Protein AF-A0A1V4KE03-F1 (afdb_monomer)

pLDDT: mean 81.04, std 18.1, range [37.03, 96.44]

InterPro domains:
  IPR007109 Brix domain [PS50833] (1-53)

Nearest PDB structures (foldseek):
  7mqa-assembly1_SM  TM=8.264E-01  e=1.599E-05  Homo sapiens
  7mq9-assembly1_SM  TM=8.262E-01  e=2.060E-05  Homo sapiens

Secondary structure (DSSP, 8-state):
------S----SPPPPPEE--EEEEEETTEEEEEE-S--EE----EEESS-GGGGGGS-EEEE--TTSTTTTT---S---

Radius of gyration: 20.41 Å; Cα contacts (8 Å, |Δi|>4): 72; chains: 1; bounding box: 64×23×48 Å

Mean predicted aligned error: 10.27 Å

Solvent-accessible surface area (backbone atoms only — not comparable to full-atom values): 5672 Å² total; per-residue (Å²): 142,79,87,91,80,81,74,87,78,82,75,67,77,80,80,62,60,77,47,75,44,66,51,78,47,75,62,90,93,44,75,50,75,45,80,49,84,73,80,46,70,58,74,87,54,71,42,55,73,58,59,79,89,51,55,86,81,30,54,73,77,43,67,64,60,80,89,45,98,55,39,90,75,62,74,88,89,76,85,134

Structure (mmCIF, N/CA/C/O backbone):
data_AF-A0A1V4KE03-F1
#
_entry.id   AF-A0A1V4KE03-F1
#
loop_
_atom_site.group_PDB
_atom_site.id
_atom_site.type_symbol
_atom_site.label_atom_id
_atom_site.label_alt_id
_atom_site.label_comp_id
_atom_site.label_asym_id
_atom_site.label_entity_id
_atom_site.label_seq_id
_atom_site.pdbx_PDB_ins_code
_atom_site.Cartn_x
_atom_site.Cartn_y
_atom_site.Cartn_z
_atom_site.occupancy
_atom_site.B_iso_or_equiv
_atom_site.auth_seq_id
_atom_site.auth_comp_id
_atom_site.auth_asym_id
_atom_site.auth_atom_id
_atom_site.pdbx_PDB_model_num
ATOM 1 N N . MET A 1 1 ? 45.138 10.159 13.601 1.00 48.88 1 MET A N 1
ATOM 2 C CA . MET A 1 1 ? 44.470 9.154 14.452 1.00 48.88 1 MET A CA 1
ATOM 3 C C . MET A 1 1 ? 43.381 9.893 15.214 1.00 48.88 1 MET A C 1
ATOM 5 O O . MET A 1 1 ? 43.691 10.566 16.184 1.00 48.88 1 MET A O 1
ATOM 9 N N . GLY A 1 2 ? 42.160 9.932 14.689 1.00 46.44 2 GLY A N 1
ATOM 10 C CA . GLY A 1 2 ? 41.106 10.789 15.228 1.00 46.44 2 GLY A CA 1
A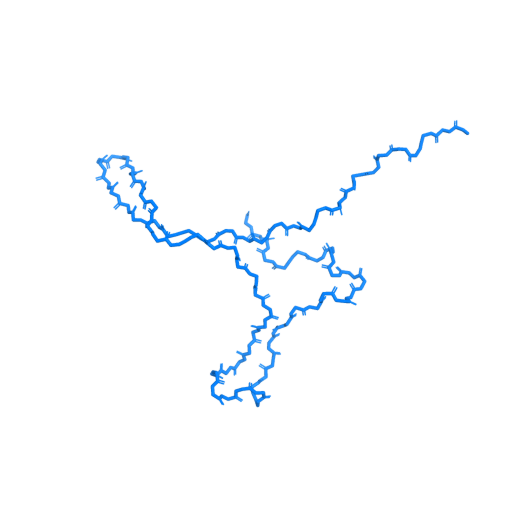TOM 11 C C . GLY A 1 2 ? 39.790 10.498 14.531 1.00 46.44 2 GLY A C 1
ATOM 12 O O . GLY A 1 2 ? 39.610 10.880 13.382 1.00 46.44 2 GLY A O 1
ATOM 13 N N . ASP A 1 3 ? 38.976 9.716 15.226 1.00 45.88 3 ASP A N 1
ATOM 14 C CA . ASP A 1 3 ? 37.517 9.657 15.192 1.00 45.88 3 ASP A CA 1
ATOM 15 C C . ASP A 1 3 ? 36.803 9.836 13.837 1.00 45.88 3 ASP A C 1
ATOM 17 O O . ASP A 1 3 ? 36.517 10.940 13.383 1.00 45.88 3 ASP A O 1
ATOM 21 N N . THR A 1 4 ? 36.443 8.714 13.207 1.00 48.97 4 THR A N 1
ATOM 22 C CA . THR A 1 4 ? 35.379 8.666 12.185 1.00 48.97 4 THR A CA 1
ATOM 23 C C . THR A 1 4 ? 34.389 7.550 12.521 1.00 48.97 4 THR A C 1
ATOM 25 O O . THR A 1 4 ? 34.069 6.691 11.705 1.00 48.97 4 THR A O 1
ATOM 28 N N . GLY A 1 5 ? 33.917 7.537 13.767 1.00 51.81 5 GLY A N 1
ATOM 29 C CA . GLY A 1 5 ? 32.748 6.769 14.174 1.00 51.81 5 GLY A CA 1
AT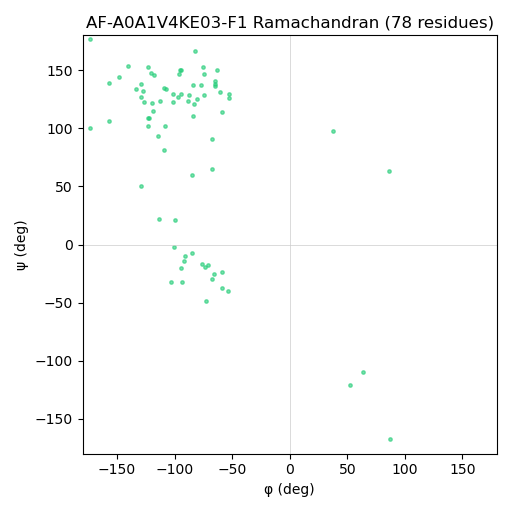OM 30 C C . GLY A 1 5 ? 31.538 7.692 14.289 1.00 51.81 5 GLY A C 1
ATOM 31 O O . GLY A 1 5 ? 31.604 8.689 14.995 1.00 51.81 5 GLY A O 1
ATOM 32 N N . TRP A 1 6 ? 30.428 7.310 13.651 1.00 39.00 6 TRP A N 1
ATOM 33 C CA . TRP A 1 6 ? 29.069 7.831 13.886 1.00 39.00 6 TRP A CA 1
ATOM 34 C C . TRP A 1 6 ? 28.654 9.107 13.134 1.00 39.00 6 TRP A C 1
ATOM 36 O O . TRP A 1 6 ? 28.229 10.100 13.713 1.00 39.00 6 TRP A O 1
ATOM 46 N N . GLY A 1 7 ? 28.618 9.022 11.802 1.00 44.94 7 GLY A N 1
ATOM 47 C CA . GLY A 1 7 ? 27.495 9.628 11.074 1.00 44.94 7 GLY A CA 1
ATOM 48 C C . GLY A 1 7 ? 26.245 8.749 11.254 1.00 44.94 7 GLY A C 1
ATOM 49 O O . GLY A 1 7 ? 26.399 7.528 11.364 1.00 44.94 7 GLY A O 1
ATOM 50 N N . PRO A 1 8 ? 25.016 9.299 11.300 1.00 43.81 8 PRO A N 1
ATOM 51 C CA . PRO A 1 8 ? 23.818 8.485 11.461 1.00 43.81 8 PRO A CA 1
ATOM 52 C C . PRO A 1 8 ? 23.732 7.486 10.305 1.00 43.81 8 PRO A C 1
ATOM 54 O O . PRO A 1 8 ? 23.574 7.860 9.141 1.00 43.81 8 PRO A O 1
ATOM 57 N N . GLN A 1 9 ? 23.852 6.197 10.626 1.00 49.88 9 GLN A N 1
ATOM 58 C CA . GLN A 1 9 ? 23.566 5.123 9.690 1.00 49.88 9 GLN A CA 1
ATOM 59 C C . GLN A 1 9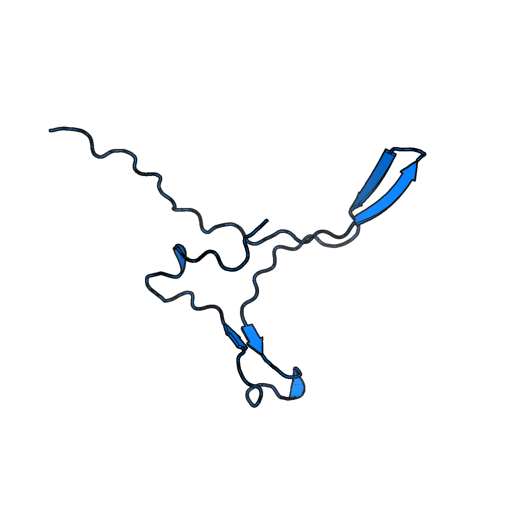 ? 22.061 5.146 9.415 1.00 49.88 9 GLN A C 1
ATOM 61 O O . GLN A 1 9 ? 21.277 4.498 10.100 1.00 49.88 9 GLN A O 1
ATOM 66 N N . ILE A 1 10 ? 21.646 5.886 8.389 1.00 48.03 10 ILE A N 1
ATOM 67 C CA . ILE A 1 10 ? 20.346 5.711 7.729 1.00 48.03 10 ILE A CA 1
ATOM 68 C C . ILE A 1 10 ? 20.350 4.360 6.994 1.00 48.03 10 ILE A C 1
ATOM 70 O O . ILE A 1 10 ? 20.361 4.289 5.768 1.00 48.03 10 ILE A O 1
ATOM 74 N N . SER A 1 11 ? 20.443 3.264 7.755 1.00 47.81 11 SER A N 1
ATOM 75 C CA . SER A 1 11 ? 20.401 1.889 7.247 1.00 47.81 11 SER A CA 1
ATOM 76 C C . SER A 1 11 ? 18.982 1.315 7.223 1.00 47.81 11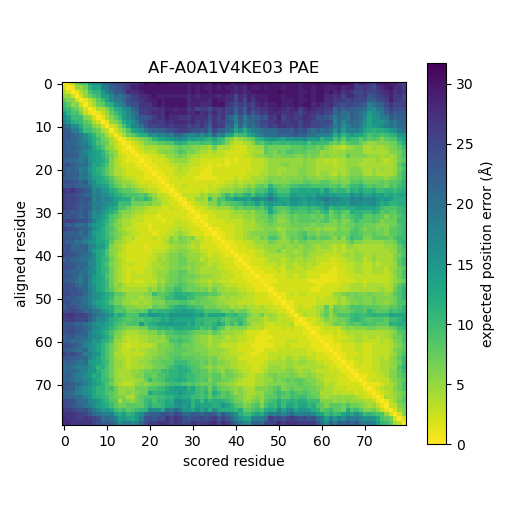 SER A C 1
ATOM 78 O O . SER A 1 11 ? 18.759 0.282 6.597 1.00 47.81 11 SER A O 1
ATOM 80 N N . GLY A 1 12 ? 18.005 1.991 7.831 1.00 52.34 12 GLY A N 1
ATOM 81 C CA . GLY A 1 12 ? 16.598 1.618 7.741 1.00 52.34 12 GLY A CA 1
ATOM 82 C C . GLY A 1 12 ? 15.936 2.273 6.536 1.00 52.34 12 GLY A C 1
ATOM 83 O O . GLY A 1 12 ? 15.930 3.498 6.419 1.00 52.34 12 GLY A O 1
ATOM 84 N N . SER A 1 13 ? 15.344 1.479 5.643 1.00 61.28 13 SER A N 1
ATOM 85 C CA . SER A 1 13 ? 14.299 1.992 4.755 1.00 61.28 13 SER A CA 1
ATOM 86 C C . SER A 1 13 ? 13.230 2.672 5.611 1.00 61.28 13 SER A C 1
ATOM 88 O O . SER A 1 13 ? 12.769 2.072 6.582 1.00 61.28 13 SER A O 1
ATOM 90 N N . ILE A 1 14 ? 12.847 3.904 5.267 1.00 66.94 14 ILE A N 1
ATOM 91 C CA . ILE A 1 14 ? 11.727 4.590 5.923 1.00 66.94 14 ILE A CA 1
ATOM 92 C C . ILE A 1 14 ? 10.509 3.653 5.853 1.00 66.94 14 ILE A C 1
ATOM 94 O O . ILE A 1 14 ? 10.201 3.186 4.753 1.00 66.94 14 ILE A O 1
ATOM 98 N N . PRO A 1 15 ? 9.858 3.331 6.986 1.00 72.06 15 PRO A N 1
ATOM 99 C CA . PRO A 1 15 ? 8.715 2.431 6.980 1.00 72.06 15 PRO A CA 1
ATOM 100 C C . PRO A 1 15 ? 7.562 3.061 6.197 1.00 72.06 15 PRO A C 1
ATOM 102 O O . PRO A 1 15 ? 7.269 4.248 6.349 1.00 72.06 15 PRO A O 1
ATOM 105 N N . ASP A 1 16 ? 6.909 2.252 5.365 1.00 82.31 16 ASP A N 1
ATOM 106 C CA . ASP A 1 16 ? 5.712 2.657 4.629 1.00 82.31 16 ASP A CA 1
ATOM 107 C C . ASP A 1 16 ? 4.565 2.989 5.611 1.00 82.31 16 ASP A C 1
ATOM 109 O O . ASP A 1 16 ? 4.523 2.421 6.712 1.00 82.31 16 ASP A O 1
ATOM 113 N N . PRO A 1 17 ? 3.643 3.906 5.262 1.00 83.38 17 PRO A N 1
ATOM 114 C CA . PRO A 1 17 ? 2.609 4.368 6.181 1.00 83.38 17 PRO A CA 1
ATOM 115 C C . 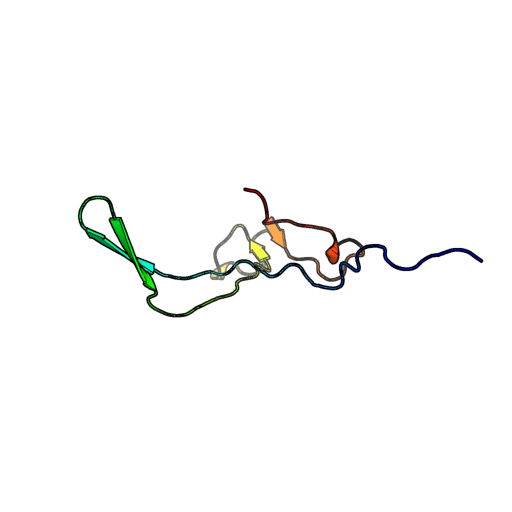PRO A 1 17 ? 1.627 3.242 6.559 1.00 83.38 17 PRO A C 1
ATOM 117 O O . PRO A 1 17 ? 1.195 2.475 5.689 1.00 83.38 17 PRO A O 1
ATOM 120 N N . PRO A 1 18 ? 1.238 3.138 7.845 1.00 89.62 18 PRO A N 1
ATOM 121 C CA . PRO A 1 18 ? 0.235 2.177 8.271 1.00 89.62 18 PRO A CA 1
ATOM 122 C C . PRO A 1 18 ? -1.168 2.669 7.906 1.00 89.62 18 PRO A C 1
ATOM 124 O O . PRO A 1 18 ? -1.518 3.824 8.141 1.00 89.62 18 PRO A O 1
ATOM 127 N N . VAL A 1 19 ? -1.999 1.762 7.406 1.00 92.56 19 VAL A N 1
ATOM 128 C CA . VAL A 1 19 ? -3.429 1.987 7.196 1.00 92.56 19 VAL A CA 1
ATOM 129 C C . VAL A 1 19 ? -4.194 1.093 8.159 1.00 92.56 19 VAL A C 1
ATOM 131 O O . VAL A 1 19 ? -4.007 -0.126 8.193 1.00 92.56 19 VAL A O 1
ATOM 134 N N . ARG A 1 20 ? -5.041 1.728 8.970 1.00 94.88 20 ARG A N 1
ATOM 135 C CA . ARG A 1 20 ? -5.877 1.082 9.982 1.00 94.88 20 ARG A CA 1
ATOM 136 C C . ARG A 1 20 ? -7.286 1.623 9.871 1.00 94.88 20 ARG A C 1
ATOM 138 O O . ARG A 1 20 ? -7.474 2.837 9.798 1.00 94.88 20 ARG A O 1
ATOM 145 N N . ASN A 1 21 ? -8.259 0.729 9.897 1.00 95.25 21 ASN A N 1
ATOM 146 C CA . ASN A 1 21 ? -9.662 1.101 9.895 1.00 95.25 21 ASN A CA 1
ATOM 147 C C . ASN A 1 21 ? -10.185 1.149 11.335 1.00 95.25 21 ASN A C 1
ATOM 149 O O . ASN A 1 21 ? -9.984 0.209 12.099 1.00 95.25 21 ASN A O 1
ATOM 153 N N . HIS A 1 22 ? -10.841 2.249 11.700 1.00 95.44 22 HIS A N 1
ATOM 154 C CA . HIS A 1 22 ? -11.410 2.446 13.030 1.00 95.44 22 HIS A CA 1
ATOM 155 C C . HIS A 1 22 ? -12.867 2.880 12.912 1.00 95.44 22 HIS A C 1
ATOM 157 O O . HIS A 1 22 ? -13.199 3.744 12.100 1.00 95.44 22 HIS A O 1
ATOM 163 N N . VAL A 1 23 ? -13.719 2.327 13.769 1.00 96.44 23 VAL A N 1
ATOM 164 C CA . VAL A 1 23 ? -15.041 2.887 14.059 1.00 96.44 23 VAL A CA 1
ATOM 165 C C . VAL A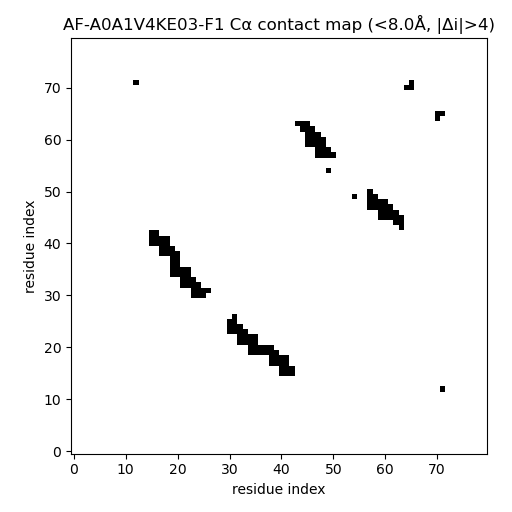 1 23 ? -14.938 3.749 15.312 1.00 96.44 23 VAL A C 1
ATOM 167 O O . VAL A 1 23 ? -14.108 3.491 16.183 1.00 96.44 23 VAL A O 1
ATOM 170 N N . TYR A 1 24 ? -15.766 4.787 15.409 1.00 96.06 24 TYR A N 1
ATOM 171 C CA . TYR A 1 24 ? -15.738 5.694 16.554 1.00 96.06 24 TYR A CA 1
ATOM 172 C C . TYR A 1 24 ? -17.079 5.725 17.282 1.00 96.06 24 TYR A C 1
ATOM 174 O O . TYR A 1 24 ? -18.148 5.619 16.675 1.00 96.06 24 TYR A O 1
ATOM 182 N N . ARG A 1 25 ? -17.018 5.917 18.599 1.00 94.81 25 ARG A N 1
ATOM 183 C CA . ARG A 1 25 ? -18.166 6.220 19.454 1.00 94.81 25 ARG A CA 1
ATOM 184 C C . ARG A 1 25 ? -17.855 7.464 20.262 1.00 94.81 25 ARG A C 1
ATOM 186 O O . ARG A 1 25 ? -16.791 7.586 20.856 1.00 94.81 25 ARG A O 1
ATOM 193 N N . ARG A 1 26 ? -18.791 8.406 20.291 1.00 91.94 26 ARG A N 1
ATOM 194 C CA . ARG A 1 26 ? -18.630 9.649 21.046 1.00 91.94 26 ARG A CA 1
ATOM 195 C C . ARG A 1 26 ? -19.413 9.568 22.351 1.00 91.94 26 ARG A C 1
ATOM 197 O O . ARG A 1 26 ? -20.630 9.400 22.323 1.00 91.94 26 ARG A O 1
ATOM 204 N N . ARG A 1 27 ? -18.730 9.750 23.481 1.00 90.62 27 ARG A N 1
ATOM 205 C CA . ARG A 1 27 ? -19.338 9.883 24.811 1.00 90.62 27 ARG A CA 1
ATOM 206 C C . ARG A 1 27 ? -19.078 11.294 25.333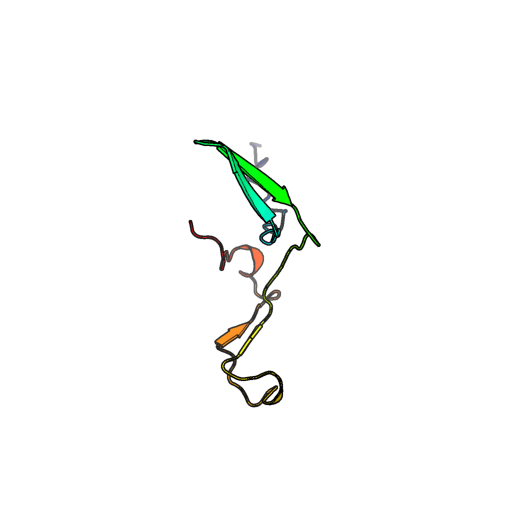 1.00 90.62 27 ARG A C 1
ATOM 208 O O . ARG A 1 27 ? -18.030 11.606 25.890 1.00 90.62 27 ARG A O 1
ATOM 215 N N . GLY A 1 28 ? -20.031 12.194 25.090 1.00 89.50 28 GLY A N 1
ATOM 216 C CA . GLY A 1 28 ? -19.903 13.606 25.459 1.00 89.50 28 GLY A CA 1
ATOM 217 C C . GLY A 1 28 ? -18.763 14.311 24.708 1.00 89.50 28 GLY A C 1
ATOM 218 O O . GLY A 1 28 ? -18.871 14.576 23.505 1.00 89.50 28 GLY A O 1
ATOM 219 N N . LYS A 1 29 ? -17.687 14.653 25.428 1.00 91.62 29 LYS A N 1
ATOM 220 C CA . LYS A 1 29 ? -16.483 15.293 24.863 1.00 91.62 29 LYS A CA 1
ATOM 221 C C . LYS A 1 29 ? -15.410 14.292 24.426 1.00 91.62 29 LYS A C 1
ATOM 223 O O . LYS A 1 29 ? -14.508 14.687 23.697 1.00 91.62 29 LYS A O 1
ATOM 228 N N . GLU A 1 30 ? -15.514 13.035 24.844 1.00 91.44 30 GLU A N 1
ATOM 229 C CA . GLU A 1 30 ? -14.530 11.998 24.544 1.00 91.44 30 GLU A CA 1
ATOM 230 C C . GLU A 1 30 ? -14.948 11.169 23.324 1.00 91.44 30 GLU A C 1
ATOM 232 O O . GLU A 1 30 ? -16.141 10.962 23.063 1.00 91.44 30 GLU A O 1
ATOM 237 N N . VAL A 1 31 ? -13.954 10.718 22.558 1.00 93.81 31 VAL A N 1
ATOM 238 C CA . VAL A 1 31 ? -14.126 9.846 21.394 1.00 93.81 31 VAL A CA 1
ATOM 239 C C . VAL A 1 31 ? -13.376 8.548 21.660 1.00 93.81 31 VAL A C 1
ATOM 241 O O . VAL A 1 31 ? -12.153 8.536 21.753 1.00 93.81 31 VAL A O 1
ATOM 244 N N . GLU A 1 32 ? -14.128 7.462 21.763 1.00 94.12 32 GLU A N 1
ATOM 245 C CA . GLU A 1 32 ? -13.620 6.098 21.846 1.00 94.12 32 GLU A CA 1
ATOM 246 C C . GLU A 1 32 ? -13.440 5.568 20.416 1.00 94.12 32 GLU A C 1
ATOM 248 O O . GLU A 1 32 ? -14.364 5.653 19.601 1.00 94.12 32 GLU A O 1
ATOM 253 N N . LEU A 1 33 ? -12.259 5.034 20.102 1.00 95.31 33 LEU A N 1
ATOM 254 C CA . LEU A 1 33 ? -11.962 4.400 18.817 1.00 95.31 33 LEU A CA 1
ATOM 255 C C . LEU A 1 33 ? -11.826 2.893 19.008 1.00 95.31 33 LEU A C 1
ATOM 257 O O . LEU A 1 33 ? -11.129 2.432 19.910 1.00 95.31 33 LEU A O 1
ATOM 261 N N . GLU A 1 34 ? -12.450 2.133 18.122 1.00 95.38 34 GLU A N 1
ATOM 262 C CA . GLU A 1 34 ? -12.327 0.683 18.053 1.00 95.38 34 GLU A CA 1
ATOM 263 C C . GLU A 1 34 ? -11.768 0.326 16.676 1.00 95.38 34 GLU A C 1
ATOM 265 O O . GLU A 1 34 ? -12.326 0.709 15.647 1.00 95.38 34 GLU A O 1
ATOM 270 N N . GLU A 1 35 ? -10.622 -0.352 16.639 1.00 94.31 35 GLU A N 1
ATOM 271 C CA . GLU A 1 35 ? -10.021 -0.797 15.382 1.00 94.31 35 GLU A CA 1
ATOM 272 C C . GLU A 1 35 ? -10.807 -1.988 14.830 1.00 94.31 35 GLU A C 1
ATOM 274 O O . GLU A 1 35 ? -11.035 -2.973 15.530 1.00 94.31 35 GLU A O 1
ATOM 279 N N . VAL A 1 36 ? -11.212 -1.906 13.564 1.00 95.44 36 VAL A N 1
ATOM 280 C CA . VAL A 1 36 ? -12.040 -2.922 12.914 1.00 95.44 36 VAL A CA 1
ATOM 281 C C . VAL A 1 36 ? -11.405 -3.326 11.596 1.00 95.44 36 VAL A C 1
ATOM 283 O O . VAL A 1 36 ? -11.171 -2.498 10.720 1.00 95.44 36 VAL A O 1
ATOM 286 N N . GLY A 1 37 ? -11.210 -4.626 11.409 1.00 92.75 37 GLY A N 1
ATOM 287 C CA . GLY A 1 37 ? -10.683 -5.176 10.166 1.00 92.75 37 GLY A CA 1
ATOM 288 C C . GLY A 1 37 ? -9.149 -5.227 10.109 1.00 92.75 37 GLY A C 1
ATOM 289 O O . GLY A 1 37 ? -8.474 -5.129 11.134 1.00 92.75 37 GLY A O 1
ATOM 290 N N . PRO A 1 38 ? -8.588 -5.478 8.916 1.00 95.56 38 PRO A N 1
ATOM 291 C CA . PRO A 1 38 ? -7.171 -5.784 8.749 1.00 95.56 38 PRO A CA 1
ATOM 292 C C . PRO A 1 38 ? -6.255 -4.560 8.883 1.00 95.56 38 PRO A C 1
ATOM 294 O O . PRO A 1 38 ? -6.622 -3.427 8.573 1.00 95.56 38 PRO A O 1
ATOM 297 N N . ARG A 1 39 ? -5.015 -4.828 9.303 1.00 94.06 39 ARG A N 1
ATOM 298 C CA . ARG A 1 39 ? -3.915 -3.861 9.392 1.00 94.06 39 ARG A CA 1
ATOM 299 C C . ARG A 1 39 ? -3.047 -3.975 8.153 1.00 94.06 39 ARG A C 1
ATOM 301 O O . ARG A 1 39 ? -2.552 -5.063 7.861 1.00 94.06 39 ARG A O 1
ATOM 308 N N . PHE A 1 40 ? -2.816 -2.858 7.474 1.00 92.06 40 PHE A N 1
ATOM 309 C CA . PHE A 1 40 ? -1.970 -2.831 6.289 1.00 92.06 40 PHE A CA 1
ATOM 310 C C . PHE A 1 40 ? -0.817 -1.853 6.434 1.00 92.06 40 PHE A C 1
ATOM 312 O O . PHE A 1 40 ? -0.904 -0.837 7.121 1.00 92.06 40 PHE A O 1
ATOM 319 N N . GLN A 1 41 ? 0.255 -2.164 5.721 1.00 89.75 41 GLN A N 1
ATOM 320 C CA . GLN A 1 41 ? 1.340 -1.252 5.423 1.00 89.75 41 GLN A CA 1
ATOM 321 C C . GLN A 1 41 ? 1.426 -1.190 3.898 1.00 89.75 41 GLN A C 1
ATOM 323 O O . GLN A 1 41 ? 1.731 -2.194 3.256 1.00 89.75 41 GLN A O 1
ATOM 328 N N . LEU A 1 42 ? 1.033 -0.054 3.316 1.00 88.38 42 LEU A N 1
ATOM 329 C CA . LEU A 1 42 ? 0.857 0.074 1.869 1.00 88.38 42 LEU A CA 1
ATOM 330 C C . LEU A 1 42 ? 1.965 0.920 1.255 1.00 88.38 42 LEU A C 1
ATOM 332 O O . LEU A 1 42 ? 2.251 2.022 1.720 1.00 88.38 42 LEU A O 1
ATOM 336 N N . ARG A 1 43 ? 2.519 0.422 0.148 1.00 86.00 43 ARG A N 1
ATOM 337 C CA . ARG A 1 43 ? 3.502 1.124 -0.673 1.00 86.00 43 ARG A CA 1
ATOM 338 C C . ARG A 1 43 ? 3.005 1.232 -2.114 1.00 86.00 43 ARG A C 1
ATOM 340 O O . ARG A 1 43 ? 2.993 0.218 -2.814 1.00 86.00 43 ARG A O 1
ATOM 347 N N . PRO A 1 44 ? 2.617 2.428 -2.588 1.00 89.12 44 PRO A N 1
ATOM 348 C CA . PRO A 1 44 ? 2.280 2.621 -3.992 1.00 89.12 44 PRO A CA 1
ATOM 349 C C . PRO A 1 44 ? 3.484 2.305 -4.886 1.00 89.12 44 PRO A C 1
ATOM 351 O O . PRO A 1 44 ? 4.591 2.791 -4.646 1.00 89.12 44 PRO A O 1
ATOM 354 N N . TYR A 1 45 ? 3.266 1.495 -5.921 1.00 90.81 45 TYR A N 1
ATOM 355 C CA . TYR A 1 45 ? 4.289 1.146 -6.915 1.00 90.81 45 TYR A CA 1
ATOM 356 C C . TYR A 1 45 ? 4.101 1.913 -8.232 1.00 90.81 45 TYR A C 1
ATOM 358 O O . TYR A 1 45 ? 5.085 2.234 -8.898 1.00 90.81 45 TYR A O 1
ATOM 366 N N . LEU A 1 46 ? 2.858 2.214 -8.607 1.00 92.56 46 LEU A N 1
ATOM 367 C CA . LEU A 1 46 ? 2.508 2.746 -9.917 1.00 92.56 46 LEU A CA 1
ATOM 368 C C . LEU A 1 46 ? 1.172 3.490 -9.847 1.00 92.56 46 LEU A C 1
ATOM 370 O O . LEU A 1 46 ? 0.237 3.014 -9.206 1.00 92.56 46 LEU A O 1
ATOM 374 N N . ILE A 1 47 ? 1.095 4.625 -10.536 1.00 93.75 47 ILE A N 1
ATOM 375 C CA . ILE A 1 47 ? -0.112 5.418 -10.766 1.00 93.75 47 ILE A CA 1
ATOM 376 C C . ILE A 1 47 ? -0.218 5.632 -12.279 1.00 93.75 47 ILE A C 1
ATOM 378 O O . ILE A 1 47 ? 0.721 6.129 -12.907 1.00 93.75 47 ILE A O 1
ATOM 382 N N . ARG A 1 48 ? -1.344 5.212 -12.861 1.00 95.75 48 ARG A N 1
ATOM 383 C CA . ARG A 1 48 ? -1.673 5.376 -14.284 1.00 95.75 48 ARG A CA 1
ATOM 384 C C . ARG A 1 48 ? -2.921 6.237 -14.431 1.00 95.75 48 ARG A C 1
ATOM 386 O O . ARG A 1 48 ? -3.842 6.121 -13.626 1.00 95.75 48 ARG A O 1
ATOM 393 N N . LEU A 1 49 ? -2.967 7.042 -15.487 1.00 95.38 49 LEU A N 1
ATOM 394 C CA . LEU A 1 49 ? -4.108 7.891 -15.839 1.00 95.38 49 LEU A CA 1
ATOM 395 C C . LEU A 1 49 ? -5.140 7.104 -16.661 1.00 95.38 49 LEU A C 1
ATOM 397 O O . LEU A 1 49 ? -5.427 7.432 -17.8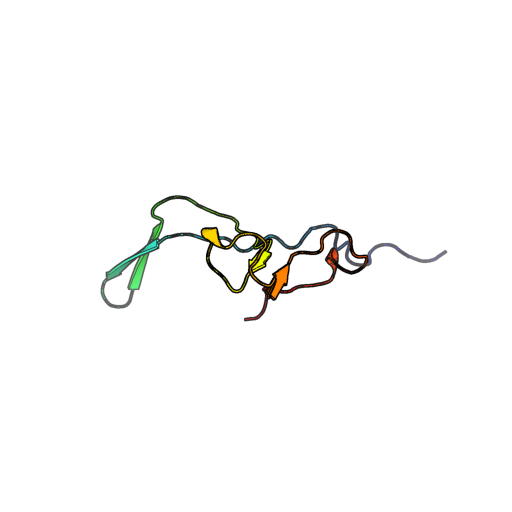09 1.00 95.38 49 LEU A O 1
ATOM 401 N N . GLY A 1 50 ? -5.671 6.025 -16.090 1.00 94.06 50 GLY A N 1
ATOM 402 C CA . GLY A 1 50 ? -6.636 5.158 -16.763 1.00 94.06 50 GLY A CA 1
ATOM 403 C C . GLY A 1 50 ? -7.206 4.082 -15.847 1.00 94.06 50 GLY A C 1
ATOM 404 O O . GLY A 1 50 ? -6.824 3.961 -14.682 1.00 94.06 50 GLY A O 1
ATOM 405 N N . THR A 1 51 ? -8.142 3.300 -16.373 1.00 93.88 51 THR A N 1
ATOM 406 C CA . THR A 1 51 ? -8.718 2.156 -15.660 1.00 93.88 51 THR A CA 1
ATOM 407 C C . THR A 1 51 ? -7.823 0.925 -15.772 1.00 93.88 51 THR A C 1
ATOM 409 O O . THR A 1 51 ? -6.906 0.859 -16.593 1.00 93.88 51 THR A O 1
ATOM 412 N N . LEU A 1 52 ? -8.106 -0.085 -14.947 1.00 91.06 52 LEU A N 1
ATOM 413 C CA . LEU A 1 52 ? -7.365 -1.346 -14.964 1.00 91.06 52 LEU A CA 1
ATOM 414 C C . LEU A 1 52 ? -7.423 -2.037 -16.339 1.00 91.06 52 LEU A C 1
ATOM 416 O O . LEU A 1 52 ? -6.411 -2.569 -16.787 1.00 91.06 52 LEU A O 1
ATOM 420 N N . ASP A 1 53 ? -8.569 -1.970 -17.023 1.00 93.19 53 ASP A N 1
ATOM 421 C CA . ASP A 1 53 ? -8.786 -2.613 -18.328 1.00 93.19 53 ASP A CA 1
ATOM 422 C C . ASP A 1 53 ? -7.951 -1.988 -19.450 1.00 93.19 53 ASP A C 1
ATOM 424 O O . ASP A 1 53 ? -7.559 -2.670 -20.395 1.00 93.19 53 ASP A O 1
ATOM 428 N N . GLN A 1 54 ? -7.648 -0.690 -19.345 1.00 89.94 54 GLN A N 1
ATOM 429 C CA . GLN A 1 54 ? -6.782 0.007 -20.300 1.00 89.94 54 GLN A CA 1
ATOM 430 C C . GLN A 1 54 ? -5.314 -0.419 -20.157 1.00 89.94 54 GLN A C 1
ATOM 432 O O . GLN A 1 54 ? -4.525 -0.224 -21.083 1.00 89.94 54 GLN A O 1
ATOM 437 N N . GLY A 1 55 ? -4.946 -1.033 -19.027 1.00 88.50 55 GLY A N 1
ATOM 438 C CA . GLY A 1 55 ? -3.662 -1.690 -18.832 1.00 88.50 55 GLY A CA 1
ATOM 439 C C . GLY A 1 55 ? -2.477 -0.790 -19.174 1.00 88.50 55 GLY A C 1
ATOM 440 O O . GLY A 1 55 ? -2.274 0.254 -18.553 1.00 88.50 55 GLY A O 1
ATOM 441 N N . ASP A 1 56 ? -1.666 -1.231 -20.134 1.00 87.94 56 ASP A N 1
ATOM 442 C CA . ASP A 1 56 ? -0.437 -0.554 -20.563 1.00 87.94 56 ASP A CA 1
ATOM 443 C C . ASP A 1 56 ? -0.667 0.550 -21.605 1.00 87.94 56 ASP A C 1
ATOM 445 O O . ASP A 1 56 ? 0.265 1.285 -21.919 1.00 87.94 56 ASP A O 1
ATOM 449 N N . ALA A 1 57 ? -1.890 0.690 -22.128 1.00 90.44 57 ALA A N 1
ATOM 450 C CA . ALA A 1 57 ? -2.238 1.786 -23.030 1.00 90.44 57 ALA A CA 1
ATOM 451 C C . ALA A 1 57 ? -2.445 3.116 -22.284 1.00 90.44 57 ALA A C 1
ATOM 453 O O . ALA A 1 57 ? -2.448 4.170 -22.913 1.00 90.44 57 ALA A O 1
ATOM 454 N N . ALA A 1 58 ? -2.637 3.072 -20.962 1.00 94.00 58 ALA A N 1
ATOM 455 C CA . ALA A 1 58 ? -2.781 4.256 -20.126 1.00 94.00 58 ALA A CA 1
ATOM 456 C C . ALA A 1 58 ? -1.417 4.831 -19.721 1.00 94.00 58 ALA A C 1
ATOM 458 O O . ALA A 1 58 ? -0.513 4.101 -19.300 1.00 94.00 58 ALA A O 1
ATOM 459 N N . ASP A 1 59 ? -1.301 6.156 -19.777 1.00 95.25 59 ASP A N 1
ATOM 460 C CA . ASP A 1 59 ? -0.071 6.859 -19.432 1.00 95.25 59 ASP A CA 1
ATOM 461 C C . ASP A 1 59 ? 0.294 6.691 -17.953 1.00 95.25 59 ASP A C 1
ATOM 463 O O . ASP A 1 59 ? -0.554 6.718 -17.055 1.00 95.25 59 ASP A O 1
ATOM 467 N N . VAL A 1 60 ? 1.592 6.531 -17.694 1.00 94.88 60 VAL A N 1
ATOM 468 C CA . VAL A 1 60 ? 2.139 6.432 -16.339 1.00 94.88 60 VAL A CA 1
ATOM 469 C C . VAL A 1 60 ? 2.363 7.833 -15.786 1.00 94.88 60 VAL A C 1
ATOM 471 O O . VAL A 1 60 ? 3.286 8.525 -16.210 1.00 94.88 60 VAL A O 1
ATOM 474 N N . GLU A 1 61 ? 1.567 8.219 -14.792 1.00 94.19 61 GLU A N 1
ATOM 475 C CA . GLU A 1 61 ? 1.762 9.471 -14.057 1.00 94.19 61 GLU A CA 1
ATOM 476 C C . GLU A 1 61 ? 2.976 9.368 -13.132 1.00 94.19 61 GLU A C 1
ATOM 478 O O . GLU A 1 61 ? 3.860 10.224 -13.124 1.00 94.19 61 GLU A O 1
ATOM 483 N N . TRP A 1 62 ? 3.049 8.280 -12.363 1.00 92.44 62 TRP A N 1
ATOM 484 C CA . TRP A 1 62 ? 4.126 8.065 -11.409 1.00 92.44 62 TRP A CA 1
ATOM 485 C 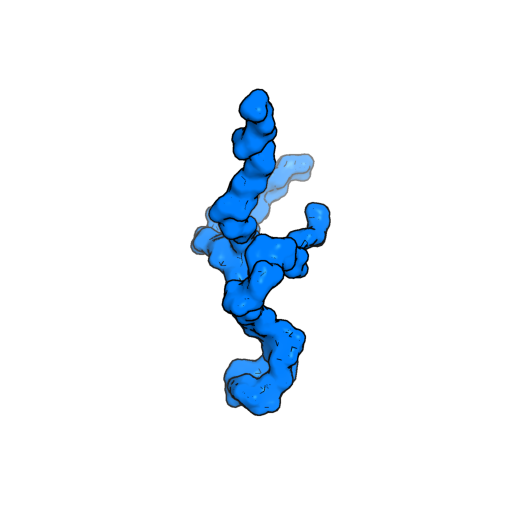C . TRP A 1 62 ? 4.435 6.579 -11.252 1.00 92.44 62 TRP A C 1
ATOM 487 O O . TRP A 1 62 ? 3.543 5.737 -11.266 1.00 92.44 62 TRP A O 1
ATOM 497 N N . ARG A 1 63 ? 5.712 6.240 -11.065 1.00 91.50 63 ARG A N 1
ATOM 498 C CA . ARG A 1 63 ? 6.155 4.876 -10.754 1.00 91.50 63 ARG A CA 1
ATOM 499 C C . ARG A 1 63 ? 7.269 4.902 -9.725 1.00 91.50 63 ARG A C 1
ATOM 501 O O . ARG A 1 63 ? 8.041 5.854 -9.661 1.00 91.50 63 ARG A O 1
ATOM 508 N N . TRP A 1 64 ? 7.389 3.827 -8.963 1.00 89.88 64 TRP A N 1
ATOM 509 C CA . TRP A 1 64 ? 8.477 3.645 -8.021 1.00 89.88 64 TRP A CA 1
ATOM 510 C C . TRP A 1 64 ? 9.748 3.164 -8.736 1.00 89.88 64 TRP A C 1
ATOM 512 O O . TRP A 1 64 ? 9.741 2.136 -9.414 1.00 89.88 64 TRP A O 1
ATOM 522 N N . HIS A 1 65 ? 10.862 3.884 -8.555 1.00 88.69 65 HIS A N 1
ATOM 523 C CA . HIS A 1 65 ? 12.176 3.532 -9.114 1.00 88.69 65 HIS A CA 1
ATOM 524 C C . HIS A 1 65 ? 13.160 3.073 -8.021 1.00 88.69 65 HIS A C 1
ATOM 526 O O . HIS A 1 65 ? 13.994 3.865 -7.580 1.00 88.69 65 HIS A O 1
ATOM 532 N N . PRO A 1 66 ? 13.114 1.804 -7.573 1.00 86.88 66 PRO A N 1
ATOM 533 C CA . PRO A 1 66 ? 13.981 1.308 -6.497 1.00 86.88 66 PRO A CA 1
ATOM 534 C C . PRO A 1 66 ? 15.473 1.272 -6.847 1.00 86.88 66 PRO A C 1
ATOM 536 O O . PRO A 1 66 ? 16.311 1.319 -5.950 1.00 86.88 66 PRO A O 1
ATOM 539 N N . TYR A 1 67 ? 15.805 1.178 -8.135 1.00 89.50 67 TYR A N 1
ATOM 540 C CA . TYR A 1 67 ? 17.165 0.910 -8.610 1.00 89.50 67 TYR A CA 1
ATOM 541 C C . TYR A 1 67 ? 17.927 2.166 -9.059 1.00 89.50 67 TYR A C 1
ATOM 543 O O . TYR A 1 67 ? 18.883 2.072 -9.823 1.00 89.50 67 TYR A O 1
ATOM 551 N N . THR A 1 68 ? 17.520 3.353 -8.602 1.00 89.19 68 THR A N 1
ATOM 552 C CA . THR A 1 68 ? 18.272 4.598 -8.830 1.00 89.19 68 THR A CA 1
ATOM 553 C C . THR A 1 68 ? 19.190 4.896 -7.645 1.00 89.19 68 THR A C 1
ATOM 555 O O . THR A 1 68 ? 18.879 4.574 -6.497 1.00 89.19 68 THR A O 1
ATOM 558 N N . ALA A 1 69 ? 20.325 5.558 -7.894 1.00 88.75 69 ALA A N 1
ATOM 559 C CA . ALA A 1 69 ? 21.298 5.894 -6.847 1.00 88.75 69 ALA A CA 1
ATOM 560 C C . ALA A 1 69 ? 20.706 6.761 -5.714 1.00 88.75 69 ALA A C 1
ATOM 562 O O . ALA A 1 69 ? 21.205 6.768 -4.587 1.00 88.75 69 ALA A O 1
ATOM 563 N N . THR A 1 70 ? 19.626 7.491 -5.999 1.00 85.38 70 THR A N 1
ATOM 564 C CA . THR A 1 70 ? 18.937 8.381 -5.059 1.00 85.38 70 THR A CA 1
ATOM 565 C C . THR A 1 70 ? 17.670 7.775 -4.454 1.00 85.38 70 THR A C 1
ATOM 567 O O . THR A 1 70 ? 17.093 8.402 -3.568 1.00 85.38 70 THR A O 1
ATOM 570 N N . ALA A 1 71 ? 17.264 6.557 -4.840 1.00 83.88 71 ALA A N 1
ATOM 571 C CA . ALA A 1 71 ? 15.999 5.942 -4.423 1.00 83.88 71 ALA A CA 1
ATOM 572 C C . ALA A 1 71 ? 15.806 5.910 -2.898 1.00 83.88 71 ALA A C 1
ATOM 574 O O . ALA A 1 71 ? 14.724 6.185 -2.393 1.00 83.88 71 ALA A O 1
ATOM 575 N N . ARG A 1 72 ? 16.875 5.618 -2.146 1.00 78.50 72 ARG A N 1
ATOM 576 C CA . ARG A 1 72 ? 16.847 5.555 -0.673 1.00 78.50 72 ARG A CA 1
ATOM 577 C C . ARG A 1 72 ? 16.763 6.921 0.014 1.00 78.50 72 ARG A C 1
ATOM 579 O O . ARG A 1 72 ? 16.421 6.980 1.188 1.00 78.50 72 ARG A O 1
ATOM 586 N N . LYS A 1 73 ? 17.113 7.999 -0.690 1.00 80.94 73 LYS A N 1
ATOM 587 C CA . LYS A 1 73 ? 17.147 9.370 -0.155 1.00 80.94 73 LYS A CA 1
ATOM 588 C C . LYS A 1 73 ? 15.849 10.130 -0.428 1.00 80.94 73 LYS A C 1
ATOM 590 O O . LYS A 1 73 ? 15.580 11.130 0.226 1.00 80.94 73 LYS A O 1
ATOM 595 N N . GLN A 1 74 ? 15.068 9.686 -1.410 1.00 76.00 74 GLN A N 1
ATOM 596 C CA . GLN A 1 74 ? 13.845 10.360 -1.827 1.00 76.00 74 GLN A CA 1
ATOM 597 C C . GLN A 1 74 ? 12.674 9.969 -0.923 1.00 76.00 74 GLN A C 1
ATOM 599 O O . GLN A 1 74 ? 12.307 8.800 -0.820 1.00 76.00 74 GLN A O 1
ATOM 604 N N . ARG A 1 75 ? 12.067 10.972 -0.283 1.00 74.81 75 ARG A N 1
ATOM 605 C CA . ARG A 1 75 ? 10.862 10.831 0.538 1.00 74.81 75 ARG A CA 1
ATOM 606 C C . ARG A 1 75 ? 9.700 11.472 -0.217 1.00 74.81 75 ARG A C 1
ATOM 608 O O . ARG A 1 75 ? 9.611 12.689 -0.275 1.00 74.81 75 ARG A O 1
ATOM 615 N N . LEU A 1 76 ? 8.863 10.649 -0.847 1.00 73.12 76 LEU A N 1
ATOM 616 C CA . LEU A 1 76 ? 7.824 11.124 -1.774 1.00 73.12 76 LEU A CA 1
ATOM 617 C C . LEU A 1 76 ? 6.460 11.344 -1.105 1.00 73.12 76 LEU A C 1
ATOM 619 O O . LEU A 1 76 ? 5.736 12.246 -1.498 1.00 73.12 76 LEU A O 1
ATOM 623 N N . LEU A 1 77 ? 6.123 10.544 -0.088 1.00 66.19 77 LEU A N 1
ATOM 624 C CA . LEU A 1 77 ? 4.798 10.544 0.555 1.00 66.19 77 LEU A CA 1
ATOM 625 C C . LEU A 1 77 ? 4.819 11.031 2.006 1.00 66.19 77 LEU A C 1
ATOM 627 O O . LEU A 1 77 ? 3.935 10.688 2.786 1.00 66.19 77 LEU A O 1
ATOM 631 N N . ALA A 1 78 ? 5.833 11.795 2.403 1.00 56.53 78 ALA A N 1
ATOM 632 C CA . ALA A 1 78 ? 5.862 12.330 3.753 1.00 56.53 78 ALA A CA 1
ATOM 633 C C . ALA A 1 78 ? 5.964 13.847 3.763 1.00 56.53 78 ALA A C 1
ATOM 635 O O . ALA A 1 78 ? 7.038 14.426 3.603 1.00 56.53 78 ALA A O 1
ATOM 636 N N . SER A 1 79 ? 4.813 14.445 4.016 1.00 38.03 79 SER A N 1
ATOM 637 C CA . SER A 1 79 ? 4.647 15.841 4.378 1.00 38.03 79 SER A CA 1
ATOM 638 C C . SER A 1 79 ? 3.322 15.977 5.127 1.00 38.03 79 SER A C 1
ATOM 640 O O . SER A 1 79 ? 2.261 15.859 4.514 1.00 38.03 79 SER A O 1
ATOM 642 N N . ALA A 1 80 ? 3.419 16.169 6.441 1.00 37.03 80 ALA A N 1
ATOM 643 C CA . ALA A 1 80 ? 2.546 16.954 7.316 1.00 37.03 80 ALA A CA 1
ATOM 644 C C . ALA A 1 80 ? 3.251 17.058 8.676 1.00 37.03 80 ALA A C 1
ATOM 646 O O . ALA A 1 80 ? 3.693 15.995 9.174 1.00 37.03 80 ALA A O 1
#

Foldseek 3Di:
DDDPPDDPPPVDQDFADKDWDWDWDDDPPDIDIDTDDDIDRDDDAWDFPDDVVCPPVTDTPDGQDCPDPCNSVDDDPDDD

Sequence (80 aa):
MGDTGWGPQISGSIPDPPVRNHVYRRRGKEVELEEVGPRFQLRPYLIRLGTLDQGDAADVEWRWHPYTATARKQRLLASA

Organism: NCBI:txid372326